Protein AF-Q1PZA4-F1 (afdb_monomer_lite)

Structure (mmCIF, N/CA/C/O backbone):
data_AF-Q1PZA4-F1
#
_entry.id   AF-Q1PZA4-F1
#
loop_
_atom_site.group_PDB
_atom_site.id
_atom_site.type_symbol
_atom_site.label_atom_id
_atom_site.label_alt_id
_atom_site.label_comp_id
_atom_site.label_asym_id
_atom_site.label_entity_id
_atom_site.label_seq_id
_atom_site.pdbx_PDB_ins_code
_atom_site.Cartn_x
_atom_site.Cartn_y
_atom_site.Cartn_z
_atom_site.occupancy
_atom_site.B_iso_or_equiv
_atom_site.auth_seq_id
_atom_site.auth_comp_id
_atom_site.auth_asym_id
_atom_site.auth_atom_id
_atom_site.pdbx_PDB_model_num
ATOM 1 N N . MET A 1 1 ? 3.333 -20.138 -2.846 1.00 35.47 1 MET A N 1
ATOM 2 C CA . MET A 1 1 ? 2.783 -18.965 -2.135 1.00 35.47 1 MET A CA 1
ATOM 3 C C . MET A 1 1 ? 3.886 -17.928 -2.075 1.00 35.47 1 MET A C 1
ATOM 5 O O . MET A 1 1 ? 4.9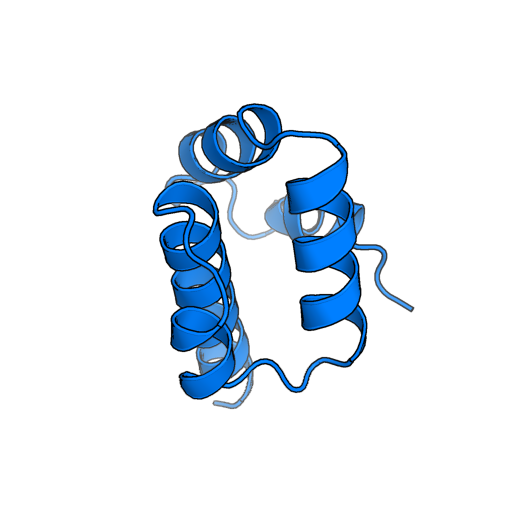38 -18.249 -1.545 1.00 35.47 1 MET A O 1
ATOM 9 N N . LEU A 1 2 ? 3.699 -16.766 -2.699 1.00 45.78 2 LEU A N 1
ATOM 10 C CA . LEU A 1 2 ? 4.670 -15.670 -2.653 1.00 45.78 2 LEU A CA 1
ATOM 11 C C . LEU A 1 2 ? 4.461 -14.912 -1.346 1.00 45.78 2 LEU A C 1
ATOM 13 O O . LEU A 1 2 ? 3.368 -14.390 -1.119 1.00 45.78 2 LEU A O 1
ATOM 17 N N . MET A 1 3 ? 5.467 -14.903 -0.472 1.00 40.81 3 MET A N 1
ATOM 18 C CA . MET A 1 3 ? 5.390 -14.152 0.776 1.00 40.81 3 MET A CA 1
ATOM 19 C C . MET A 1 3 ? 5.303 -12.647 0.466 1.00 40.81 3 MET A C 1
ATOM 21 O O . MET A 1 3 ? 5.784 -12.182 -0.567 1.00 40.81 3 MET A O 1
ATOM 25 N N . PRO A 1 4 ? 4.731 -11.826 1.352 1.00 52.22 4 PRO A N 1
ATOM 26 C CA . PRO A 1 4 ? 4.726 -10.372 1.189 1.00 52.22 4 PRO A CA 1
ATOM 27 C C . PRO A 1 4 ? 6.130 -9.773 1.092 1.00 52.22 4 PRO A C 1
ATOM 29 O O . PRO A 1 4 ? 6.326 -8.749 0.432 1.00 52.22 4 PRO A O 1
ATOM 32 N N . GLU A 1 5 ? 7.117 -10.420 1.723 1.00 43.72 5 GLU A N 1
ATOM 33 C CA . GLU A 1 5 ? 8.520 -10.073 1.524 1.00 43.72 5 GLU A CA 1
ATOM 34 C C . GLU A 1 5 ? 8.943 -10.316 0.075 1.00 43.72 5 GLU A C 1
ATOM 36 O O . GLU A 1 5 ? 9.604 -9.451 -0.488 1.00 43.72 5 GLU A O 1
ATOM 41 N N . ASP A 1 6 ? 8.486 -11.392 -0.571 1.00 47.81 6 ASP A N 1
ATOM 42 C CA . ASP A 1 6 ? 8.723 -11.648 -1.995 1.00 47.81 6 ASP A CA 1
ATOM 43 C C . ASP A 1 6 ? 8.053 -10.608 -2.892 1.00 47.81 6 ASP A C 1
ATOM 45 O O . ASP A 1 6 ? 8.565 -10.340 -3.967 1.00 47.81 6 ASP A O 1
ATOM 49 N N . TYR A 1 7 ? 6.980 -9.928 -2.481 1.00 54.53 7 TYR A N 1
ATOM 50 C CA . TYR A 1 7 ? 6.450 -8.807 -3.273 1.00 54.53 7 TYR A CA 1
ATOM 51 C C . TYR A 1 7 ? 7.407 -7.597 -3.281 1.00 54.53 7 TYR A C 1
ATOM 53 O O . TYR A 1 7 ? 7.490 -6.849 -4.254 1.00 54.53 7 TYR A O 1
ATOM 61 N N . ILE A 1 8 ? 8.182 -7.416 -2.206 1.00 52.75 8 ILE A N 1
ATOM 62 C CA . ILE A 1 8 ? 9.201 -6.360 -2.088 1.00 52.75 8 ILE A CA 1
ATOM 63 C C . ILE A 1 8 ? 10.581 -6.852 -2.581 1.00 52.75 8 ILE A C 1
ATOM 65 O O . ILE A 1 8 ? 11.400 -6.029 -3.001 1.00 52.75 8 ILE A O 1
ATOM 69 N N . ILE A 1 9 ? 10.836 -8.169 -2.563 1.00 44.44 9 ILE A N 1
ATOM 70 C CA . ILE A 1 9 ? 12.121 -8.831 -2.863 1.00 44.44 9 ILE A CA 1
ATOM 71 C C . ILE A 1 9 ? 12.180 -9.438 -4.286 1.00 44.44 9 ILE A C 1
ATOM 73 O O . ILE A 1 9 ? 13.243 -9.363 -4.904 1.00 44.44 9 ILE A O 1
ATOM 77 N N . ASN A 1 10 ? 11.074 -9.894 -4.903 1.00 45.19 10 ASN A N 1
ATOM 78 C CA . ASN A 1 10 ? 11.028 -10.280 -6.341 1.00 45.19 10 ASN A CA 1
ATOM 79 C C . ASN A 1 10 ? 11.291 -9.116 -7.298 1.00 45.19 10 ASN A C 1
ATOM 81 O O . ASN A 1 10 ? 11.475 -9.285 -8.503 1.00 45.19 10 ASN A O 1
ATOM 85 N N . ARG A 1 11 ? 11.434 -7.929 -6.731 1.00 49.81 11 ARG A N 1
ATOM 86 C CA . ARG A 1 11 ? 12.139 -6.785 -7.280 1.00 49.81 11 ARG A CA 1
ATOM 87 C C . ARG A 1 11 ? 13.518 -7.070 -7.894 1.00 49.81 11 ARG A C 1
ATOM 89 O O . ARG A 1 11 ? 13.999 -6.196 -8.605 1.00 49.81 11 ARG A O 1
ATOM 96 N N . ARG A 1 12 ? 14.145 -8.240 -7.721 1.00 44.25 12 ARG A N 1
ATOM 97 C CA . ARG A 1 12 ? 15.358 -8.593 -8.491 1.00 44.25 12 ARG A CA 1
ATOM 98 C C . ARG A 1 12 ? 15.204 -8.408 -10.013 1.00 44.25 12 ARG A C 1
ATOM 100 O O . ARG A 1 12 ? 16.202 -8.195 -10.683 1.00 44.25 12 ARG A O 1
ATOM 107 N N . ARG A 1 13 ? 13.979 -8.411 -10.563 1.00 44.41 13 ARG A N 1
ATOM 108 C CA . ARG A 1 13 ? 13.718 -8.071 -11.980 1.00 44.41 13 ARG A CA 1
ATOM 109 C C . ARG A 1 13 ? 13.549 -6.570 -12.292 1.00 44.41 13 ARG A C 1
ATOM 111 O O . ARG A 1 13 ? 13.555 -6.206 -13.461 1.00 44.41 13 ARG A O 1
ATOM 118 N N . HIS A 1 14 ? 13.418 -5.697 -11.289 1.00 46.56 14 HIS A N 1
ATOM 119 C CA . HIS A 1 14 ? 13.093 -4.268 -11.447 1.00 46.56 14 HIS A CA 1
ATOM 120 C C . HIS A 1 14 ? 13.885 -3.344 -10.496 1.00 46.56 14 HIS A C 1
ATOM 122 O O . HIS A 1 14 ? 13.364 -2.321 -10.044 1.00 46.56 14 HIS A O 1
ATOM 128 N N . GLU A 1 15 ? 15.145 -3.668 -10.182 1.00 44.81 15 GLU A N 1
ATOM 129 C CA . GLU A 1 15 ? 16.021 -2.812 -9.354 1.00 44.81 15 GLU A CA 1
ATOM 130 C C . GLU A 1 15 ? 16.182 -1.381 -9.906 1.00 44.81 15 GLU A C 1
ATOM 132 O O . GLU A 1 15 ? 16.450 -0.460 -9.138 1.00 44.81 15 GLU A O 1
ATOM 137 N N . LEU A 1 16 ? 15.916 -1.170 -11.199 1.00 52.28 16 LEU A N 1
ATOM 138 C CA . LEU A 1 16 ? 16.069 0.115 -11.885 1.00 52.28 16 LEU A CA 1
ATOM 139 C C . LEU A 1 16 ? 14.883 1.100 -11.731 1.00 52.28 16 LEU A C 1
ATOM 141 O O . LEU A 1 16 ? 15.060 2.274 -12.033 1.00 52.28 16 LEU A O 1
ATOM 145 N N . ASN A 1 17 ? 13.706 0.697 -11.219 1.00 54.81 17 ASN A N 1
ATOM 146 C CA . ASN A 1 17 ? 12.493 1.549 -11.208 1.00 54.81 17 ASN A CA 1
ATOM 147 C C . ASN A 1 17 ? 11.996 1.938 -9.801 1.00 54.81 17 ASN A C 1
ATOM 149 O O . ASN A 1 17 ? 10.977 1.444 -9.314 1.00 54.81 17 ASN A O 1
ATOM 153 N N . GLY A 1 18 ? 12.696 2.851 -9.119 1.00 60.47 18 GLY A N 1
ATOM 154 C CA . GLY A 1 18 ? 12.180 3.466 -7.879 1.00 60.47 18 GLY A CA 1
ATOM 155 C C . GLY A 1 18 ? 12.052 2.483 -6.715 1.00 60.47 18 GL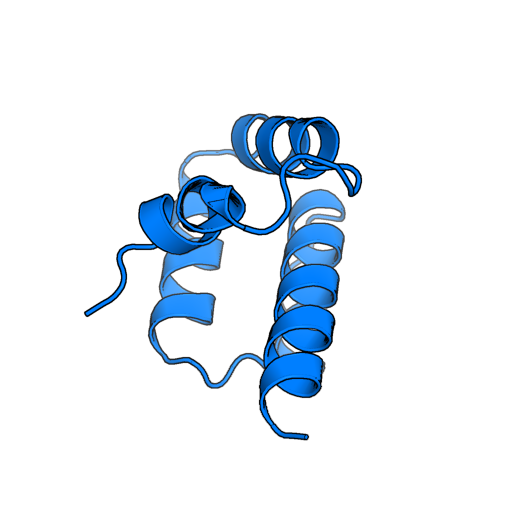Y A C 1
ATOM 156 O O . GLY A 1 18 ? 11.269 2.665 -5.780 1.00 60.47 18 GLY A O 1
ATOM 157 N N . ALA A 1 19 ? 12.826 1.402 -6.780 1.00 68.38 19 ALA A N 1
ATOM 158 C CA . ALA A 1 19 ? 12.769 0.320 -5.836 1.00 68.38 19 ALA A CA 1
ATOM 159 C C . ALA A 1 19 ? 12.890 0.831 -4.381 1.00 68.38 19 ALA A C 1
ATOM 161 O O . ALA A 1 19 ? 12.037 0.633 -3.500 1.00 68.38 19 ALA A O 1
ATOM 162 N N . LEU A 1 20 ? 13.973 1.543 -4.118 1.00 73.00 20 LEU A N 1
ATOM 163 C CA . LEU A 1 20 ? 14.310 2.015 -2.788 1.00 73.00 20 LEU A CA 1
ATOM 164 C C . LEU A 1 20 ? 13.161 2.798 -2.117 1.00 73.00 20 LEU A C 1
ATOM 166 O O . LEU A 1 20 ? 12.878 2.560 -0.940 1.00 73.00 20 LEU A O 1
ATOM 170 N N . ASP A 1 21 ? 12.421 3.615 -2.870 1.00 78.31 21 ASP A N 1
ATOM 171 C CA . ASP A 1 21 ? 11.305 4.416 -2.357 1.00 78.31 21 ASP A CA 1
ATOM 172 C C . ASP A 1 21 ? 10.145 3.583 -1.818 1.00 78.31 21 ASP A C 1
ATOM 174 O O . ASP A 1 21 ? 9.622 3.867 -0.735 1.00 78.31 21 ASP A O 1
ATOM 178 N N . TRP A 1 22 ? 9.757 2.510 -2.508 1.00 79.25 22 TRP A N 1
ATOM 179 C CA . TRP A 1 22 ? 8.680 1.646 -2.013 1.00 79.25 22 TRP A CA 1
ATOM 180 C C . TRP A 1 22 ? 9.116 0.842 -0.789 1.00 79.25 22 TRP A C 1
ATOM 182 O O . TRP A 1 22 ? 8.343 0.694 0.156 1.00 79.25 22 TRP A O 1
ATOM 192 N N . LYS A 1 23 ? 10.384 0.402 -0.747 1.00 78.69 23 LYS A N 1
ATOM 193 C CA . LYS A 1 23 ? 10.951 -0.275 0.434 1.00 78.69 23 LYS A CA 1
ATOM 194 C C . LYS A 1 23 ? 10.968 0.670 1.632 1.00 78.69 23 LYS A C 1
ATOM 196 O O . LYS A 1 23 ? 10.593 0.275 2.733 1.00 78.69 23 LYS A O 1
ATOM 201 N N . ASN A 1 24 ? 11.351 1.925 1.419 1.00 82.69 24 ASN A N 1
ATOM 202 C CA . ASN A 1 24 ? 11.339 2.955 2.452 1.00 82.69 24 ASN A CA 1
ATOM 203 C C . ASN A 1 24 ? 9.913 3.291 2.903 1.00 82.69 24 ASN A C 1
ATOM 205 O O . ASN A 1 24 ? 9.668 3.433 4.100 1.00 82.69 24 ASN A O 1
ATOM 209 N N . THR A 1 25 ? 8.959 3.355 1.974 1.00 85.00 25 THR A N 1
ATOM 210 C CA . THR A 1 25 ? 7.540 3.579 2.288 1.00 85.00 25 THR A CA 1
ATOM 211 C C . THR A 1 25 ? 6.982 2.440 3.142 1.00 85.00 25 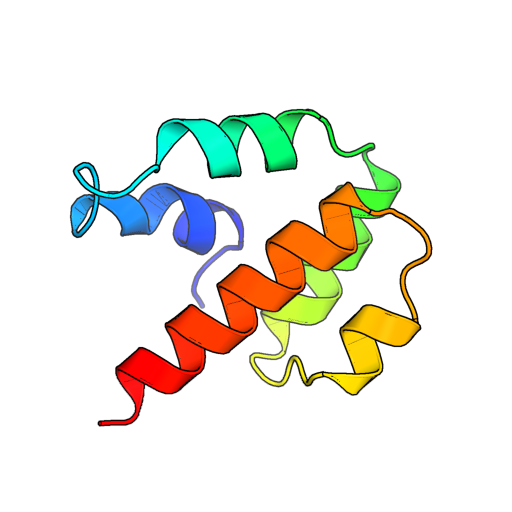THR A C 1
ATOM 213 O O . THR A 1 25 ? 6.363 2.702 4.171 1.00 85.00 25 THR A O 1
ATOM 216 N N . TYR A 1 26 ? 7.281 1.188 2.788 1.00 85.19 26 TYR A N 1
ATOM 217 C CA . TYR A 1 26 ? 6.889 0.013 3.566 1.00 85.19 26 TYR A CA 1
ATOM 218 C C . TYR A 1 26 ? 7.548 -0.027 4.951 1.00 85.19 26 TYR A C 1
ATOM 220 O O . TYR A 1 26 ? 6.893 -0.303 5.954 1.00 85.19 26 TYR A O 1
ATOM 228 N N . LYS A 1 27 ? 8.841 0.313 5.051 1.00 85.69 27 LYS A N 1
ATOM 229 C CA . LYS A 1 27 ? 9.543 0.398 6.343 1.00 85.69 27 LYS A CA 1
ATOM 230 C C . LYS A 1 27 ? 8.908 1.419 7.289 1.00 85.69 27 LYS A C 1
ATOM 232 O O . LYS A 1 27 ? 8.877 1.163 8.489 1.00 85.69 27 LYS A O 1
ATOM 237 N N . LYS A 1 28 ? 8.380 2.522 6.746 1.00 89.25 28 LYS A N 1
ATOM 238 C CA . LYS A 1 28 ? 7.693 3.601 7.478 1.00 89.25 28 LYS A CA 1
ATOM 239 C C . LYS A 1 28 ? 6.259 3.259 7.907 1.00 89.25 28 LYS A C 1
ATOM 241 O O . LYS A 1 28 ? 5.621 4.119 8.524 1.00 89.25 28 LYS A O 1
ATOM 246 N N . LEU A 1 29 ? 5.740 2.080 7.557 1.00 86.94 29 LEU A N 1
ATOM 247 C CA . LEU A 1 29 ? 4.474 1.573 8.080 1.00 86.94 29 LEU A CA 1
ATOM 248 C C . LEU A 1 29 ? 4.651 1.057 9.514 1.00 86.94 29 LEU A C 1
ATOM 250 O O . LEU A 1 29 ? 5.652 0.414 9.848 1.00 86.94 29 LEU A O 1
ATOM 254 N N . THR A 1 30 ? 3.643 1.293 10.344 1.00 90.81 30 THR A N 1
ATOM 255 C CA . THR A 1 30 ? 3.486 0.653 11.653 1.00 90.81 30 THR A CA 1
ATOM 256 C C . THR A 1 30 ? 3.283 -0.855 11.501 1.00 90.81 30 THR A C 1
ATOM 258 O O . THR A 1 30 ? 2.950 -1.359 10.428 1.00 90.81 30 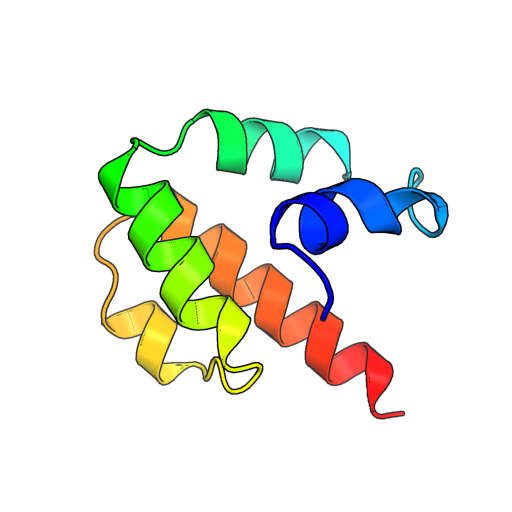THR A O 1
ATOM 261 N N . ARG A 1 31 ? 3.455 -1.608 12.594 1.00 87.06 31 ARG A N 1
ATOM 262 C CA . ARG A 1 31 ? 3.214 -3.060 12.594 1.00 87.06 31 ARG A CA 1
ATOM 263 C C . ARG A 1 31 ? 1.780 -3.409 12.173 1.00 87.06 31 ARG A C 1
ATOM 265 O O . ARG A 1 31 ? 1.595 -4.343 11.403 1.00 87.06 31 ARG A O 1
ATOM 272 N N . SER A 1 32 ? 0.794 -2.630 12.626 1.00 88.25 32 SER A N 1
ATOM 273 C CA . SER A 1 32 ? -0.614 -2.812 12.248 1.00 88.25 32 SER A CA 1
ATOM 274 C C . SER A 1 32 ? -0.834 -2.562 10.754 1.00 88.25 32 SER A C 1
ATOM 276 O O . SER A 1 32 ? -1.373 -3.418 10.061 1.00 88.25 32 SER A O 1
ATOM 278 N N . GLU A 1 33 ? -0.319 -1.452 10.215 1.00 87.69 33 GLU A N 1
ATOM 279 C CA . GLU A 1 33 ? -0.421 -1.154 8.779 1.00 87.69 33 GLU A CA 1
ATOM 280 C C . GLU A 1 33 ? 0.265 -2.214 7.909 1.00 87.69 33 GLU A C 1
ATOM 282 O O . GLU A 1 33 ? -0.257 -2.557 6.851 1.00 87.69 33 GLU A O 1
ATOM 287 N N . LYS A 1 34 ? 1.410 -2.758 8.349 1.00 87.00 34 LYS A N 1
ATOM 288 C CA . LYS A 1 34 ? 2.083 -3.870 7.659 1.00 87.00 34 LYS A CA 1
ATOM 289 C C . LYS A 1 34 ? 1.200 -5.109 7.626 1.00 87.00 34 LYS A C 1
ATOM 291 O O . LYS A 1 34 ? 0.991 -5.650 6.549 1.00 87.00 34 LYS A O 1
ATOM 296 N N . ASN A 1 35 ? 0.640 -5.515 8.764 1.00 86.62 35 ASN A N 1
ATOM 297 C CA . ASN A 1 35 ? -0.260 -6.667 8.830 1.00 86.62 35 ASN A CA 1
ATOM 298 C C . ASN A 1 35 ? -1.489 -6.472 7.933 1.00 86.62 35 ASN A C 1
ATOM 300 O O . ASN A 1 35 ? -1.838 -7.366 7.169 1.00 86.62 35 ASN A O 1
ATOM 304 N N . THR A 1 36 ? -2.106 -5.288 7.962 1.00 87.06 36 THR A N 1
ATOM 305 C CA . THR A 1 36 ? -3.242 -4.967 7.087 1.00 87.06 36 THR A CA 1
ATOM 306 C C . THR A 1 36 ? -2.842 -5.013 5.617 1.00 87.06 36 THR A C 1
ATOM 308 O O . THR A 1 36 ? -3.554 -5.602 4.811 1.00 87.06 36 THR A O 1
ATOM 311 N N . PHE A 1 37 ? -1.695 -4.432 5.255 1.00 84.88 37 PHE A N 1
ATOM 312 C CA . PHE A 1 37 ? -1.192 -4.466 3.884 1.00 84.88 37 PHE A CA 1
ATOM 313 C C . PHE A 1 37 ? -0.970 -5.906 3.409 1.00 84.88 37 PHE A C 1
ATOM 315 O O . PHE A 1 37 ? -1.485 -6.279 2.360 1.00 84.88 37 PHE A O 1
ATOM 322 N N . ILE A 1 38 ? -0.282 -6.720 4.215 1.00 82.62 38 ILE A N 1
ATOM 323 C CA . ILE A 1 38 ? -0.035 -8.147 3.969 1.00 82.62 38 ILE A CA 1
ATOM 324 C C . ILE A 1 38 ? -1.348 -8.907 3.754 1.00 82.62 38 ILE A C 1
ATOM 326 O O . ILE A 1 38 ? -1.481 -9.622 2.765 1.00 82.62 38 ILE A O 1
ATOM 330 N N . ASN A 1 39 ? -2.324 -8.720 4.644 1.00 83.19 39 ASN A N 1
ATOM 331 C CA . ASN A 1 39 ? -3.620 -9.398 4.576 1.00 83.19 39 ASN A CA 1
ATOM 332 C C . ASN A 1 39 ? -4.440 -9.001 3.342 1.00 83.19 39 ASN A C 1
ATOM 334 O O . ASN A 1 39 ? -5.201 -9.812 2.816 1.00 83.19 39 ASN A O 1
ATOM 338 N N . LEU A 1 40 ? -4.310 -7.756 2.877 1.00 82.19 40 LEU A N 1
ATOM 339 C CA . LEU A 1 40 ? -4.963 -7.313 1.648 1.00 82.19 40 LEU A CA 1
ATOM 340 C C . LEU A 1 40 ? -4.325 -7.986 0.429 1.00 82.19 40 LEU A C 1
ATOM 342 O O . LEU A 1 40 ? -5.034 -8.553 -0.403 1.00 82.19 40 LEU A O 1
ATOM 346 N N . ILE A 1 41 ? -2.993 -7.966 0.337 1.00 79.12 41 ILE A N 1
ATOM 347 C CA . ILE A 1 41 ? -2.284 -8.468 -0.845 1.00 79.12 41 ILE A CA 1
ATOM 348 C C . ILE A 1 41 ? -2.208 -9.996 -0.921 1.00 79.12 41 ILE A C 1
ATOM 350 O O . ILE A 1 41 ? -2.098 -10.538 -2.019 1.00 79.12 41 ILE A O 1
ATOM 354 N N . SER A 1 42 ? -2.293 -10.708 0.206 1.00 77.25 42 SER A N 1
ATOM 355 C CA . SER A 1 42 ? -2.212 -12.177 0.245 1.00 77.25 42 SER A CA 1
ATOM 356 C C . SER A 1 42 ? -3.341 -12.856 -0.531 1.00 77.25 42 SER A C 1
ATOM 358 O O . SER A 1 42 ? -3.165 -13.955 -1.051 1.00 77.25 42 SER A O 1
ATOM 360 N N . ASN A 1 43 ? -4.480 -12.178 -0.670 1.00 69.81 43 ASN A N 1
ATOM 361 C CA . ASN A 1 43 ? -5.634 -12.677 -1.408 1.00 69.81 43 ASN A CA 1
ATOM 362 C C . ASN A 1 43 ? -5.553 -12.420 -2.923 1.00 69.81 43 ASN A C 1
ATOM 364 O O . ASN A 1 43 ? -6.461 -12.829 -3.643 1.00 69.81 43 ASN A O 1
ATOM 368 N N . ASN A 1 44 ? -4.510 -11.726 -3.407 1.00 66.31 44 ASN A N 1
ATOM 369 C CA . ASN A 1 44 ? -4.267 -11.367 -4.816 1.00 66.31 44 ASN A CA 1
ATOM 370 C C . ASN A 1 44 ? -5.477 -10.733 -5.544 1.00 66.31 44 ASN A C 1
ATOM 372 O O . ASN A 1 44 ? -5.582 -10.772 -6.767 1.00 66.31 44 ASN A O 1
ATOM 376 N N . LYS A 1 45 ? -6.412 -10.158 -4.779 1.00 70.88 45 LYS A N 1
ATOM 377 C CA . LYS A 1 45 ? -7.683 -9.569 -5.233 1.00 70.88 45 LYS A CA 1
ATOM 378 C C . LYS A 1 45 ? -7.831 -8.122 -4.762 1.00 70.88 45 LYS A C 1
ATOM 380 O O . LYS A 1 45 ? -8.945 -7.649 -4.573 1.00 70.88 45 LYS A O 1
ATOM 385 N N . VAL A 1 46 ? -6.715 -7.431 -4.529 1.00 79.19 46 VAL A N 1
ATOM 386 C CA . VAL A 1 46 ? -6.750 -6.030 -4.097 1.00 79.19 46 VAL A CA 1
ATOM 387 C C . VAL A 1 46 ? -7.377 -5.190 -5.202 1.00 79.19 46 VAL A C 1
ATOM 389 O O . VAL A 1 46 ? -6.869 -5.147 -6.323 1.00 79.19 46 VAL A O 1
ATOM 392 N N . VAL A 1 47 ? -8.471 -4.508 -4.874 1.00 82.94 47 VAL A N 1
ATOM 393 C CA . VAL A 1 47 ? -9.191 -3.621 -5.793 1.00 82.94 47 VAL A CA 1
ATOM 394 C C . VAL A 1 47 ? -9.091 -2.164 -5.341 1.00 82.94 47 VAL A C 1
ATOM 396 O O . VAL A 1 47 ? -8.643 -1.855 -4.233 1.00 82.94 47 VAL A O 1
ATOM 399 N N . LYS A 1 48 ? -9.491 -1.223 -6.207 1.00 83.25 48 LYS A N 1
ATOM 400 C CA . LYS A 1 48 ? -9.402 0.218 -5.902 1.00 83.25 48 LYS A CA 1
ATOM 401 C C . LYS A 1 48 ? -10.233 0.598 -4.673 1.00 83.25 48 LYS A C 1
ATOM 403 O O . LYS A 1 48 ? -9.917 1.566 -3.987 1.00 83.25 48 LYS A O 1
ATOM 408 N N . GLU A 1 49 ? -11.276 -0.162 -4.375 1.00 85.31 49 GLU A N 1
ATOM 409 C CA . GLU A 1 49 ? -12.139 0.009 -3.213 1.00 85.31 49 GLU A CA 1
ATOM 410 C C . GLU A 1 49 ? -11.381 -0.242 -1.903 1.00 85.31 49 GLU A C 1
ATOM 412 O O . GLU A 1 49 ? -11.656 0.426 -0.908 1.00 85.31 49 GLU A O 1
ATOM 417 N N . ASP A 1 50 ? -10.375 -1.121 -1.894 1.00 84.81 50 ASP A N 1
ATOM 418 C CA . ASP A 1 50 ? -9.572 -1.395 -0.697 1.00 84.81 50 ASP A CA 1
ATOM 419 C C . ASP A 1 50 ? -8.647 -0.224 -0.339 1.00 84.81 50 ASP A C 1
ATOM 421 O O . ASP A 1 50 ? -8.381 0.020 0.839 1.00 84.81 50 ASP A O 1
ATOM 425 N N . ILE A 1 51 ? -8.245 0.586 -1.328 1.00 86.81 51 ILE A N 1
ATOM 426 C CA . ILE A 1 51 ? -7.518 1.847 -1.097 1.00 86.81 51 ILE A CA 1
ATOM 427 C C . ILE A 1 51 ? -8.377 2.821 -0.280 1.00 86.81 51 ILE A C 1
ATOM 429 O O . ILE A 1 51 ? -7.856 3.564 0.552 1.00 86.81 51 ILE A O 1
ATOM 433 N N . LYS A 1 52 ? -9.699 2.826 -0.491 1.00 86.56 52 LYS A N 1
ATOM 434 C CA . LYS A 1 52 ? -10.618 3.719 0.232 1.00 86.56 52 LYS A CA 1
ATOM 435 C C . LYS A 1 52 ? -10.803 3.304 1.694 1.00 86.56 52 LYS A C 1
ATOM 437 O O . LYS A 1 52 ? -11.103 4.157 2.521 1.00 86.56 52 LYS A O 1
ATOM 442 N N . LYS A 1 53 ? -10.600 2.020 2.014 1.00 86.56 53 LYS A N 1
ATOM 443 C CA . LYS A 1 53 ? -10.748 1.469 3.374 1.00 86.56 53 LYS A CA 1
ATOM 444 C C . LYS A 1 53 ? -9.573 1.808 4.290 1.00 86.56 53 LYS A C 1
ATOM 446 O O . LYS A 1 53 ? -9.708 1.741 5.507 1.00 86.56 53 LYS A O 1
ATOM 451 N N . VAL A 1 54 ? -8.421 2.167 3.725 1.00 87.44 54 VAL A N 1
ATOM 452 C CA . VAL A 1 54 ? -7.234 2.533 4.501 1.00 87.44 54 VAL A CA 1
ATOM 453 C C . VAL A 1 54 ? -7.151 4.051 4.651 1.00 87.44 54 VAL A C 1
ATOM 455 O O . VAL A 1 54 ? -7.261 4.799 3.683 1.00 87.44 54 VAL A O 1
ATOM 458 N N . SER A 1 55 ? -6.941 4.540 5.871 1.00 86.38 55 SER A N 1
ATOM 459 C CA . SER A 1 55 ? -6.796 5.979 6.136 1.00 86.38 55 SER A CA 1
ATOM 460 C C . SER A 1 55 ? -5.394 6.495 5.79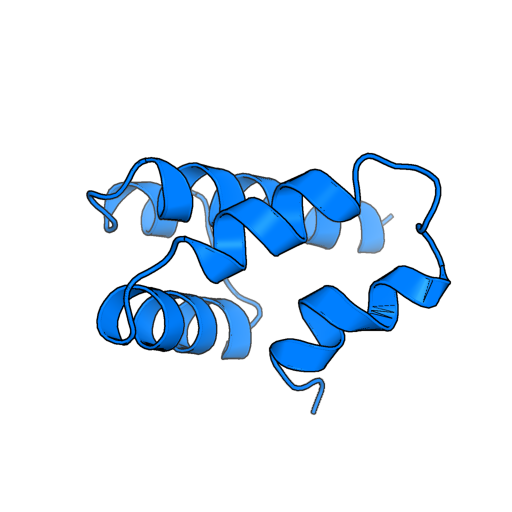6 1.00 86.38 55 SER A C 1
ATOM 462 O O . SER A 1 55 ? -5.234 7.626 5.339 1.00 86.38 55 SER A O 1
ATOM 464 N N . SER A 1 56 ? -4.376 5.649 5.960 1.00 90.25 56 SER A N 1
ATOM 465 C CA . SER A 1 56 ? -2.967 6.006 5.796 1.00 90.25 56 SER A CA 1
ATOM 466 C C . SER A 1 56 ? -2.585 6.288 4.344 1.00 90.25 56 SER A C 1
ATOM 468 O O . SER A 1 56 ? -2.667 5.419 3.476 1.00 90.25 56 SER A O 1
ATOM 470 N N . ASN A 1 57 ? -2.055 7.486 4.088 1.00 90.25 57 ASN A N 1
ATOM 471 C CA . ASN A 1 57 ? -1.547 7.872 2.768 1.00 90.25 57 ASN A CA 1
ATOM 472 C C . ASN A 1 57 ? -0.413 6.957 2.281 1.00 90.25 57 ASN A C 1
ATOM 474 O O . ASN A 1 57 ? -0.316 6.678 1.088 1.00 90.25 57 ASN A O 1
ATOM 478 N N . LYS A 1 58 ? 0.421 6.442 3.196 1.00 89.56 58 LYS A N 1
ATOM 479 C CA . LYS A 1 58 ? 1.493 5.492 2.857 1.00 89.56 58 LYS A CA 1
ATOM 480 C C . LYS A 1 58 ? 0.907 4.171 2.363 1.00 89.56 58 LYS A C 1
ATOM 482 O O . LYS A 1 58 ? 1.367 3.641 1.355 1.00 89.56 58 LYS A O 1
ATOM 487 N N . MET A 1 59 ? -0.125 3.672 3.048 1.00 89.44 59 MET A N 1
ATOM 488 C CA . MET A 1 59 ? -0.834 2.464 2.630 1.00 89.44 59 MET A CA 1
ATOM 489 C C . MET A 1 59 ? -1.524 2.653 1.285 1.00 89.44 59 MET A C 1
ATOM 491 O O . MET A 1 59 ? -1.357 1.810 0.411 1.00 89.44 59 MET A O 1
ATOM 495 N N . LYS A 1 60 ? -2.239 3.769 1.090 1.00 91.12 60 LYS A N 1
ATOM 496 C CA . LYS A 1 60 ? -2.878 4.086 -0.196 1.00 91.12 60 LYS A CA 1
ATOM 497 C C . LYS A 1 60 ? -1.863 4.045 -1.333 1.00 91.12 60 LYS A C 1
ATOM 499 O O . LYS A 1 60 ? -2.092 3.379 -2.333 1.00 91.12 60 LYS A O 1
ATOM 504 N N . ARG A 1 61 ? -0.709 4.692 -1.139 1.00 87.81 61 ARG A N 1
ATOM 505 C CA . ARG A 1 61 ? 0.378 4.734 -2.125 1.00 87.81 61 ARG A CA 1
ATOM 506 C C . ARG A 1 61 ? 0.907 3.334 -2.466 1.00 87.81 61 ARG A C 1
ATOM 508 O O . ARG A 1 61 ? 1.104 3.034 -3.638 1.00 87.81 61 ARG A O 1
ATOM 515 N N . LEU A 1 62 ? 1.119 2.479 -1.461 1.00 86.25 62 LEU A N 1
ATOM 516 C CA . LEU A 1 62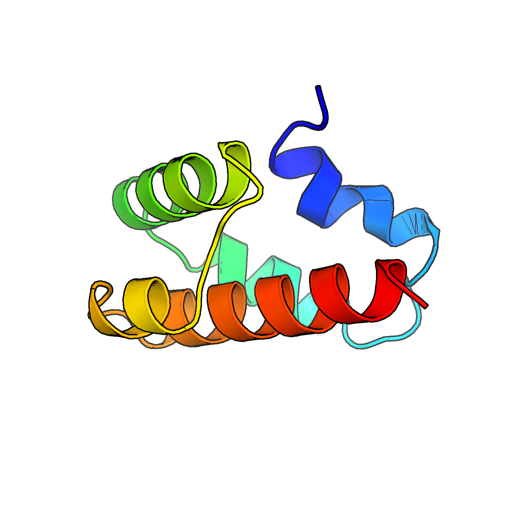 ? 1.593 1.104 -1.667 1.00 86.25 62 LEU A CA 1
ATOM 517 C C . LEU A 1 62 ? 0.547 0.218 -2.357 1.00 86.25 62 LEU A C 1
ATOM 519 O O . LEU A 1 62 ? 0.901 -0.539 -3.255 1.00 86.25 62 LEU A O 1
ATOM 523 N N . LEU A 1 63 ? -0.728 0.324 -1.972 1.00 86.56 63 LEU A N 1
ATOM 524 C CA . LEU A 1 63 ? -1.819 -0.441 -2.583 1.00 86.56 63 LEU A CA 1
ATOM 525 C C . LEU A 1 63 ? -2.069 -0.015 -4.034 1.00 86.56 63 LEU A C 1
ATOM 527 O O . LEU A 1 63 ? -2.240 -0.877 -4.889 1.00 86.56 63 LEU A O 1
ATOM 531 N N . SER A 1 64 ? -2.023 1.285 -4.344 1.00 85.38 64 SER A N 1
ATOM 532 C CA . SER A 1 64 ? -2.110 1.763 -5.731 1.00 85.38 64 SER A CA 1
ATOM 533 C C . SER A 1 64 ? -1.007 1.164 -6.598 1.00 85.38 64 SER A C 1
ATOM 535 O O . SER A 1 64 ? -1.297 0.597 -7.648 1.00 85.38 64 SER A O 1
ATOM 537 N N . HIS A 1 65 ? 0.241 1.217 -6.120 1.00 83.50 65 HIS A N 1
ATOM 538 C CA . HIS A 1 65 ? 1.378 0.639 -6.835 1.00 83.50 65 HIS A CA 1
ATOM 539 C C . HIS A 1 65 ? 1.230 -0.879 -7.024 1.00 83.50 65 HIS A C 1
ATOM 541 O O . HIS A 1 65 ? 1.512 -1.405 -8.097 1.00 83.50 65 HIS A O 1
ATOM 547 N N . TYR A 1 66 ? 0.737 -1.584 -6.000 1.00 81.19 66 TYR A N 1
ATOM 548 C CA . TYR A 1 66 ? 0.444 -3.014 -6.077 1.00 81.19 66 TYR A CA 1
ATOM 549 C C . TYR A 1 66 ? -0.574 -3.335 -7.184 1.00 81.19 66 TYR A C 1
ATOM 551 O O . TYR A 1 66 ? -0.343 -4.242 -7.980 1.00 81.19 66 TYR A O 1
ATOM 559 N N . ILE A 1 67 ? -1.678 -2.581 -7.260 1.00 80.50 67 ILE A N 1
ATOM 560 C CA . ILE A 1 67 ? -2.727 -2.771 -8.274 1.00 80.50 67 ILE A CA 1
ATOM 561 C C . ILE A 1 67 ? -2.195 -2.490 -9.683 1.00 80.50 67 ILE A C 1
ATOM 563 O O . ILE A 1 67 ? -2.483 -3.254 -10.601 1.00 80.50 67 ILE A O 1
ATOM 567 N N . GLU A 1 68 ? -1.438 -1.406 -9.870 1.00 79.50 68 GLU A N 1
ATOM 568 C CA . GLU A 1 68 ? -0.837 -1.060 -11.166 1.00 79.50 68 GLU A CA 1
ATOM 569 C C . GLU A 1 68 ? 0.113 -2.156 -11.656 1.00 79.50 68 GLU A C 1
ATOM 571 O O . GLU A 1 68 ? 0.015 -2.590 -12.803 1.00 79.50 68 GLU A O 1
ATOM 576 N N . PHE A 1 69 ? 0.970 -2.664 -10.767 1.00 73.31 69 PHE A N 1
ATOM 577 C CA . PHE A 1 69 ? 1.899 -3.740 -11.096 1.00 73.31 69 PHE A CA 1
ATOM 578 C C . PHE A 1 69 ? 1.177 -5.046 -11.443 1.00 73.31 69 PHE A C 1
ATOM 580 O O . PHE A 1 69 ? 1.473 -5.652 -12.468 1.00 73.31 69 PHE A O 1
ATOM 587 N N . ASN A 1 70 ? 0.186 -5.460 -10.644 1.00 67.38 70 ASN A N 1
ATOM 588 C CA . ASN A 1 70 ? -0.571 -6.683 -10.925 1.00 67.38 70 ASN A CA 1
ATOM 589 C C . ASN A 1 70 ? -1.362 -6.598 -12.239 1.00 67.38 70 ASN A C 1
ATOM 591 O O . ASN A 1 70 ? -1.439 -7.583 -12.968 1.00 67.38 70 ASN A O 1
ATOM 595 N N . LYS A 1 71 ? -1.905 -5.425 -12.590 1.00 61.56 71 LYS A N 1
ATOM 596 C CA . LYS A 1 71 ? -2.541 -5.220 -13.902 1.00 61.56 71 LYS A CA 1
ATOM 597 C C . LYS A 1 71 ? -1.557 -5.338 -15.064 1.00 61.56 71 LYS A C 1
ATOM 599 O O . LYS A 1 71 ? -1.950 -5.803 -16.127 1.00 61.56 71 LYS A O 1
ATOM 604 N N . SER A 1 72 ? -0.303 -4.940 -14.861 1.00 53.94 72 SER A N 1
ATOM 605 C CA . SER A 1 72 ? 0.738 -5.012 -15.888 1.00 53.94 72 SER A CA 1
ATOM 606 C C . SER A 1 72 ? 1.246 -6.433 -16.157 1.00 53.94 72 SER A C 1
ATOM 608 O O . SER A 1 72 ? 1.949 -6.621 -17.141 1.00 53.94 72 SER A O 1
ATOM 610 N N . ILE A 1 73 ? 0.922 -7.417 -15.308 1.00 51.56 73 ILE A N 1
ATOM 611 C CA . ILE A 1 73 ? 1.302 -8.832 -15.496 1.00 51.56 73 ILE A CA 1
ATOM 612 C C . ILE A 1 73 ? 0.258 -9.605 -16.329 1.00 51.56 73 ILE A C 1
ATOM 614 O O . ILE A 1 73 ? 0.538 -10.704 -16.795 1.00 51.56 73 ILE A O 1
ATOM 618 N N . ILE A 1 74 ? -0.940 -9.044 -16.541 1.00 46.44 74 ILE A N 1
ATOM 619 C CA . ILE A 1 74 ? -2.058 -9.711 -17.243 1.00 46.44 74 ILE A CA 1
ATOM 620 C C . ILE A 1 74 ? -2.065 -9.416 -18.765 1.00 46.44 74 ILE A C 1
ATOM 622 O O . ILE A 1 74 ? -2.983 -9.835 -19.463 1.00 46.44 74 ILE A O 1
ATOM 626 N N . TYR A 1 75 ? -1.042 -8.747 -19.306 1.00 37.34 75 TYR A N 1
ATOM 627 C CA . TYR A 1 75 ? -0.891 -8.499 -20.749 1.00 37.34 75 TYR A CA 1
ATOM 628 C C . TYR A 1 75 ? 0.375 -9.137 -21.311 1.00 37.34 75 TYR A C 1
ATOM 630 O O . TYR A 1 75 ? 1.434 -8.999 -20.658 1.00 37.34 75 TYR A O 1
#

Foldseek 3Di:
DQQPVNVLVVCVVPPPPCSVVLVVLQVPDDPVLNVLLRVQPVVVPQDLVVLVVDPDPSSNVNSVVVVVVSVVVVD

Radius of gyration: 11.8 Å; chains: 1; bounding box: 28×27×33 Å

Organism: Kuenenia stuttgartiensis (NCBI:txid174633)

Secondary structure (DSSP, 8-state):
---HHHHHHGGGG-TTSSHHHHHHHHHTS-HHHHHHHHHHHTTT---HHHHHH---HHHHHHHHHHHHHHHHT--

Sequence (75 aa):
MLMPEDYIINRRRHELNGALDWKNTYKKLTRSEKNTFINLISNNKVVKEDIKKVSSNKMKRLLSHYIEFNKSIIY

pLDDT: mean 72.34, std 17.18, range [35.47, 91.12]